Protein AF-A0A3B1BXV6-F1 (afdb_monomer_lite)

Structure (mmCIF, N/CA/C/O backbone):
data_AF-A0A3B1BXV6-F1
#
_entry.id   AF-A0A3B1BXV6-F1
#
loop_
_atom_site.group_PDB
_atom_site.id
_atom_site.type_symbol
_atom_site.label_atom_id
_atom_site.label_alt_id
_atom_site.label_comp_id
_atom_site.label_asym_id
_atom_site.label_entity_id
_atom_site.label_seq_id
_atom_site.pdbx_PDB_ins_code
_atom_site.Cartn_x
_atom_site.Cartn_y
_atom_site.Cartn_z
_atom_site.occupancy
_atom_site.B_iso_or_equiv
_atom_site.auth_seq_id
_atom_site.auth_comp_id
_atom_site.auth_asym_id
_atom_site.auth_atom_id
_atom_site.pdbx_PDB_model_num
ATOM 1 N N . MET A 1 1 ? 4.255 10.555 2.354 1.00 90.31 1 MET A N 1
ATOM 2 C CA . MET A 1 1 ? 3.946 9.495 1.375 1.00 90.31 1 MET A CA 1
ATOM 3 C C . MET A 1 1 ? 4.893 9.680 0.209 1.00 90.31 1 MET A C 1
ATOM 5 O O . MET A 1 1 ? 5.126 10.824 -0.158 1.00 90.31 1 MET A O 1
ATOM 9 N N . GLN A 1 2 ? 5.431 8.588 -0.318 1.00 96.00 2 GLN A N 1
ATOM 10 C CA . GLN A 1 2 ? 6.215 8.529 -1.550 1.00 96.00 2 GLN A CA 1
ATOM 11 C C . GLN A 1 2 ? 5.482 7.586 -2.498 1.00 96.00 2 GLN A C 1
ATOM 13 O O . GLN A 1 2 ? 5.098 6.491 -2.082 1.00 96.00 2 GLN A O 1
ATOM 18 N N . PHE A 1 3 ? 5.237 8.036 -3.724 1.00 97.12 3 PHE A N 1
ATOM 19 C CA . PHE A 1 3 ? 4.540 7.251 -4.731 1.00 97.12 3 PHE A CA 1
ATOM 20 C C . PHE A 1 3 ? 5.011 7.651 -6.121 1.00 97.12 3 PHE A C 1
ATOM 22 O O . PHE A 1 3 ? 4.583 8.667 -6.661 1.00 97.12 3 PHE A O 1
ATOM 29 N N . GLU A 1 4 ? 5.965 6.897 -6.647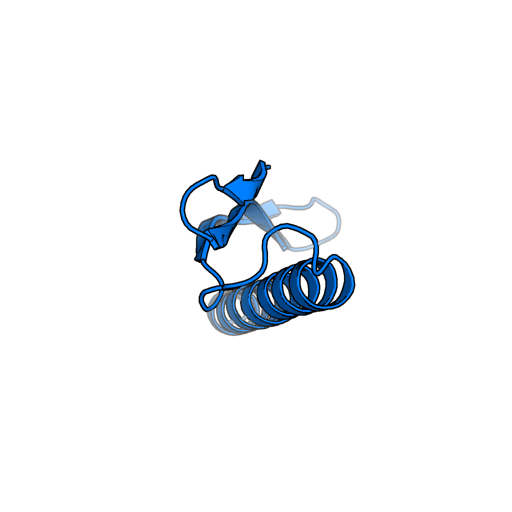 1.00 96.25 4 GLU A N 1
ATOM 30 C CA . GLU A 1 4 ? 6.723 7.301 -7.826 1.00 96.25 4 GLU A CA 1
ATOM 31 C C . GLU A 1 4 ? 7.328 6.098 -8.541 1.00 96.25 4 GLU A C 1
ATOM 33 O O . GLU A 1 4 ? 7.485 5.020 -7.961 1.00 96.25 4 GLU A O 1
ATOM 38 N N . ARG A 1 5 ? 7.693 6.300 -9.806 1.00 93.69 5 ARG A N 1
ATOM 39 C CA . ARG A 1 5 ? 8.537 5.369 -10.548 1.00 93.69 5 ARG A CA 1
ATOM 40 C C . ARG A 1 5 ? 10.001 5.636 -10.205 1.00 93.69 5 ARG A C 1
ATOM 42 O O . ARG A 1 5 ? 10.482 6.751 -10.389 1.00 93.69 5 ARG A O 1
ATOM 49 N N . GLY A 1 6 ? 10.691 4.612 -9.719 1.00 92.00 6 GLY A N 1
ATOM 50 C CA . GLY A 1 6 ? 12.129 4.635 -9.503 1.00 92.00 6 GLY A CA 1
ATOM 51 C C . GLY A 1 6 ? 12.914 4.471 -10.811 1.00 92.00 6 GLY A C 1
ATOM 52 O O . GLY A 1 6 ? 12.364 4.043 -11.829 1.00 92.00 6 GLY A O 1
ATOM 53 N N . PRO A 1 7 ? 14.221 4.779 -10.799 1.00 90.19 7 PRO A N 1
ATOM 54 C CA . PRO A 1 7 ? 15.092 4.623 -11.965 1.00 90.19 7 PRO A CA 1
ATOM 55 C C . PRO A 1 7 ? 15.371 3.154 -12.325 1.00 90.19 7 PRO A C 1
ATOM 57 O O . PRO A 1 7 ? 15.976 2.883 -13.354 1.00 90.19 7 PRO A O 1
ATOM 60 N N . ASP A 1 8 ? 14.955 2.209 -11.483 1.00 93.19 8 ASP A N 1
ATOM 61 C CA . ASP A 1 8 ? 15.193 0.774 -11.616 1.00 93.19 8 ASP A CA 1
ATOM 62 C C . ASP A 1 8 ? 14.005 0.019 -12.231 1.00 93.19 8 ASP A C 1
ATOM 64 O O . ASP A 1 8 ? 13.891 -1.184 -12.039 1.00 93.19 8 ASP A O 1
ATOM 68 N N . GLU A 1 9 ? 13.137 0.720 -12.967 1.00 94.31 9 GLU A N 1
ATOM 69 C CA . GLU A 1 9 ? 11.969 0.175 -13.680 1.00 94.31 9 GLU A CA 1
ATOM 70 C C . GLU A 1 9 ? 10.774 -0.215 -12.799 1.00 94.31 9 GLU A C 1
ATOM 72 O O . GLU A 1 9 ? 9.802 -0.767 -13.302 1.00 94.31 9 GLU A O 1
ATOM 77 N N . TYR A 1 10 ? 10.768 0.116 -11.508 1.00 96.56 10 TYR A N 1
ATOM 78 C CA . TYR A 1 10 ? 9.646 -0.204 -10.619 1.00 96.56 10 TYR A CA 1
ATOM 79 C C . TYR A 1 10 ? 8.918 1.038 -10.122 1.00 96.56 10 TYR A C 1
ATOM 81 O O . TYR A 1 10 ? 9.494 2.116 -9.999 1.00 96.56 10 TYR A O 1
ATOM 89 N N . VAL A 1 11 ? 7.646 0.873 -9.771 1.00 97.12 11 VAL A N 1
ATOM 90 C CA . VAL A 1 11 ? 6.893 1.848 -8.984 1.00 97.12 11 VAL A CA 1
ATOM 91 C C . VAL A 1 11 ? 6.995 1.476 -7.511 1.00 97.12 11 VAL A C 1
ATOM 93 O O . VAL A 1 11 ? 6.879 0.307 -7.136 1.00 97.12 11 VAL A O 1
ATOM 96 N N . TYR A 1 12 ? 7.182 2.488 -6.673 1.00 98.19 12 TYR A N 1
ATOM 97 C CA . TYR A 1 12 ? 7.267 2.370 -5.226 1.00 98.19 12 TYR A CA 1
ATOM 98 C C . TYR A 1 12 ? 6.126 3.113 -4.558 1.00 98.19 12 TYR A C 1
ATOM 100 O O . TYR A 1 12 ? 5.815 4.237 -4.942 1.00 98.19 12 TYR A O 1
ATOM 108 N N . LEU A 1 13 ? 5.556 2.519 -3.511 1.00 98.50 13 LEU A N 1
ATOM 109 C CA . LEU A 1 13 ? 4.597 3.160 -2.619 1.00 98.50 13 LEU A CA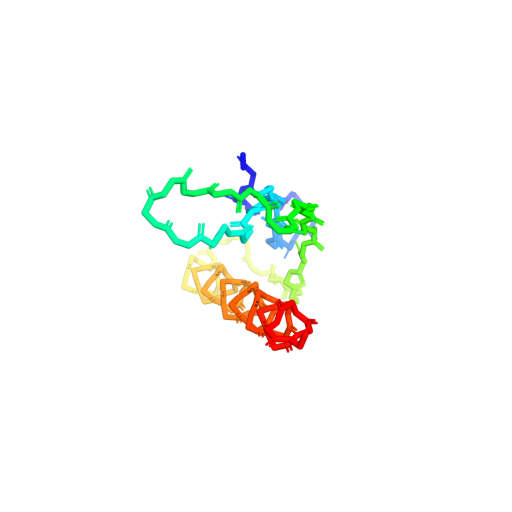 1
ATOM 110 C C . LEU A 1 13 ? 5.069 3.009 -1.172 1.00 98.50 13 LEU A C 1
ATOM 112 O O . LEU A 1 13 ? 5.040 1.915 -0.614 1.00 98.50 13 LEU A O 1
ATOM 116 N N . SER A 1 14 ? 5.473 4.118 -0.554 1.00 98.19 14 SER A N 1
ATOM 117 C CA . SER A 1 14 ? 5.796 4.199 0.872 1.00 98.19 14 SER A CA 1
ATOM 118 C C . SER A 1 14 ? 4.829 5.150 1.566 1.00 98.19 14 SER A C 1
ATOM 120 O O . SER A 1 14 ? 4.772 6.354 1.282 1.00 98.19 14 SER A O 1
ATOM 122 N N . VAL A 1 15 ? 4.018 4.617 2.474 1.00 98.31 15 VAL A N 1
ATOM 123 C CA . VAL A 1 15 ? 2.945 5.375 3.116 1.00 98.31 15 VAL A CA 1
ATOM 124 C C . VAL A 1 15 ? 2.738 4.934 4.556 1.00 98.31 15 VAL A C 1
ATOM 126 O O . VAL A 1 15 ? 2.717 3.746 4.869 1.00 98.31 15 VAL A O 1
ATOM 129 N N . GLN A 1 16 ? 2.556 5.916 5.436 1.00 98.12 16 GLN A N 1
ATOM 130 C CA . GLN A 1 16 ? 2.066 5.692 6.788 1.00 98.12 16 GLN A CA 1
ATOM 131 C C . GLN A 1 16 ? 0.547 5.836 6.795 1.00 98.12 16 GLN A C 1
ATOM 133 O O . GLN A 1 16 ? 0.011 6.822 6.288 1.00 98.12 16 GLN A O 1
ATOM 138 N N . TRP A 1 17 ? -0.140 4.886 7.415 1.00 96.62 17 TRP A N 1
ATOM 139 C CA . TRP A 1 17 ? -1.587 4.910 7.589 1.00 96.62 17 TRP A CA 1
ATOM 140 C C . TRP A 1 17 ? -1.962 4.528 9.020 1.00 96.62 17 TRP A C 1
ATOM 142 O O . TRP A 1 17 ? -1.155 3.998 9.789 1.00 96.62 17 TRP A O 1
ATOM 152 N N . ARG A 1 18 ? -3.197 4.857 9.401 1.00 95.62 18 ARG A N 1
ATOM 153 C CA . ARG A 1 18 ? -3.709 4.642 10.753 1.00 95.62 18 ARG A CA 1
ATOM 154 C C . ARG A 1 18 ? -5.164 4.198 10.725 1.00 95.62 18 ARG A C 1
ATOM 156 O O . ARG A 1 18 ? -5.984 4.840 10.075 1.00 95.62 18 ARG A O 1
ATOM 163 N N . ILE A 1 19 ? -5.479 3.166 11.501 1.00 94.81 19 ILE A N 1
ATOM 164 C CA . ILE A 1 19 ? -6.851 2.768 11.827 1.00 94.81 19 ILE A CA 1
ATOM 165 C C . ILE A 1 19 ? -7.240 3.441 13.142 1.00 94.81 19 ILE A C 1
ATOM 167 O O . ILE A 1 19 ? -6.492 3.400 14.121 1.00 94.81 19 ILE A O 1
ATOM 171 N N . SER A 1 20 ? -8.421 4.052 13.165 1.00 94.50 20 SER A N 1
ATOM 172 C CA . SER A 1 20 ? -8.963 4.770 14.317 1.00 94.50 20 SER A CA 1
ATOM 173 C C . SER A 1 20 ? -10.386 4.300 14.632 1.00 94.50 20 SER A C 1
ATOM 175 O O . SER A 1 20 ? -11.140 3.975 13.717 1.00 94.50 20 SER A O 1
ATOM 177 N N . LYS A 1 21 ? -10.778 4.309 15.912 1.00 92.44 21 LYS A N 1
ATOM 178 C CA . LYS A 1 21 ? -12.118 3.924 16.385 1.00 92.44 21 LYS A CA 1
ATOM 179 C C . LYS A 1 21 ? -12.945 5.132 16.815 1.00 92.44 21 LYS A C 1
ATOM 181 O O . LYS A 1 21 ? -12.468 5.989 17.562 1.00 92.44 21 LYS A O 1
ATOM 186 N N . GLY A 1 22 ? -14.214 5.130 16.410 1.00 87.75 22 GLY A N 1
ATOM 187 C CA . GLY A 1 22 ? -15.232 6.067 16.881 1.00 87.75 22 GLY A CA 1
ATOM 188 C C . GLY A 1 22 ? -15.010 7.522 16.458 1.00 87.75 22 GLY A C 1
ATOM 189 O O . GLY A 1 22 ? -14.052 7.869 15.769 1.00 87.75 22 GLY A O 1
ATOM 190 N N . ILE A 1 23 ? -15.920 8.387 16.908 1.00 80.50 23 ILE A N 1
ATOM 191 C CA . ILE A 1 23 ? -15.945 9.818 16.562 1.00 80.50 23 ILE A CA 1
ATOM 192 C C . ILE A 1 23 ? -14.688 10.538 17.084 1.00 80.50 23 ILE A C 1
ATOM 194 O O . ILE A 1 23 ? -14.147 11.407 16.407 1.00 80.50 23 ILE A O 1
ATOM 198 N N . GLY A 1 24 ? -14.155 10.104 18.232 1.00 82.56 24 GLY A N 1
ATOM 199 C CA . GLY A 1 24 ? -12.906 10.621 18.805 1.00 82.56 24 GLY A CA 1
ATOM 200 C C . GLY A 1 24 ? -11.628 10.193 18.071 1.00 82.56 24 GLY A C 1
ATOM 201 O O . GLY A 1 24 ? -10.543 10.609 18.465 1.00 82.56 24 GLY A O 1
ATOM 202 N N . ARG A 1 25 ? -11.731 9.361 17.020 1.00 87.44 25 ARG A N 1
ATOM 203 C CA . ARG A 1 25 ? -10.605 8.838 16.225 1.00 87.44 25 ARG A CA 1
ATOM 204 C C . ARG A 1 25 ? -9.483 8.210 17.066 1.00 87.44 25 ARG A C 1
ATOM 206 O O . ARG A 1 25 ? -8.306 8.338 16.715 1.00 87.44 25 ARG A O 1
ATOM 213 N N . VAL A 1 26 ? -9.838 7.496 18.138 1.00 92.12 26 VAL A N 1
ATOM 214 C CA . VAL A 1 26 ? -8.863 6.836 19.022 1.00 92.12 26 VAL A CA 1
ATOM 215 C C . VAL A 1 26 ? -8.000 5.886 18.184 1.00 92.12 26 VAL A C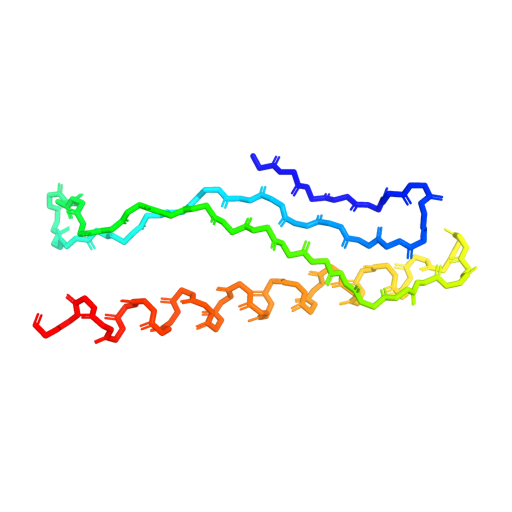 1
ATOM 217 O O . VAL A 1 26 ? -8.566 5.039 17.491 1.00 92.12 26 VAL A O 1
ATOM 220 N N . PRO A 1 27 ? -6.665 6.036 18.171 1.00 92.94 27 PRO A N 1
ATOM 221 C CA . PRO A 1 27 ? -5.790 5.217 17.340 1.00 92.94 27 PRO A CA 1
ATOM 222 C C . PRO A 1 27 ? -5.836 3.754 17.796 1.00 92.94 27 PRO A C 1
ATOM 224 O O . PRO A 1 27 ? -5.580 3.468 18.960 1.00 92.94 27 PRO A O 1
ATOM 227 N N . LEU A 1 28 ? -6.142 2.838 16.877 1.00 93.38 28 LEU A N 1
ATOM 228 C CA . LEU A 1 28 ? -6.065 1.392 17.113 1.00 93.38 28 LEU A CA 1
ATOM 229 C C . LEU A 1 28 ? -4.747 0.811 16.598 1.00 93.38 28 LEU A C 1
ATOM 231 O O . LEU A 1 28 ? -4.139 -0.029 17.250 1.00 93.38 28 LEU A O 1
ATOM 235 N N . ALA A 1 29 ? -4.298 1.271 15.430 1.00 92.88 29 ALA A N 1
ATOM 236 C CA . ALA A 1 29 ? -3.048 0.838 14.822 1.00 92.88 29 ALA A CA 1
ATOM 237 C C . ALA A 1 29 ? -2.486 1.946 13.934 1.00 92.88 29 ALA A C 1
ATOM 239 O O . ALA A 1 29 ? -3.234 2.578 13.189 1.00 92.88 29 ALA A O 1
ATOM 240 N N . THR A 1 30 ? -1.170 2.134 13.977 1.00 95.75 30 THR A N 1
ATOM 241 C CA . THR A 1 30 ? -0.416 2.957 13.024 1.00 95.75 30 THR A CA 1
ATOM 242 C C . THR A 1 30 ? 0.632 2.062 12.390 1.00 95.75 30 THR A C 1
ATOM 244 O O . THR A 1 30 ? 1.372 1.391 13.107 1.00 95.75 30 THR A O 1
ATOM 247 N N . GLN A 1 31 ? 0.689 2.033 11.064 1.00 96.94 31 GLN A N 1
ATOM 248 C CA . GLN A 1 31 ? 1.640 1.208 10.327 1.00 96.94 31 GLN A CA 1
ATOM 249 C C . GLN A 1 31 ? 2.245 1.992 9.169 1.00 96.94 31 GLN A C 1
ATOM 251 O O . GLN A 1 31 ? 1.683 2.983 8.699 1.00 96.94 31 GLN A O 1
ATOM 256 N N . VAL A 1 32 ? 3.408 1.528 8.722 1.00 97.88 32 VAL A N 1
ATOM 257 C CA . VAL A 1 32 ? 4.059 1.983 7.496 1.00 97.88 32 VAL A CA 1
ATOM 258 C C . VAL A 1 32 ? 4.059 0.810 6.530 1.00 97.88 32 VAL A C 1
ATOM 260 O O . VAL A 1 32 ? 4.489 -0.285 6.888 1.00 97.88 32 VAL A O 1
ATOM 263 N N . SER A 1 33 ? 3.574 1.037 5.315 1.00 98.12 33 SER A N 1
ATOM 264 C CA . SER A 1 33 ? 3.640 0.068 4.226 1.00 98.12 33 SER A CA 1
ATOM 265 C C . SER A 1 33 ? 4.634 0.548 3.183 1.00 98.12 33 SER A C 1
ATOM 267 O O . SER A 1 33 ? 4.604 1.714 2.791 1.00 98.12 33 SER A O 1
ATOM 269 N N . GLN A 1 34 ? 5.496 -0.369 2.749 1.00 98.19 34 GLN A N 1
ATOM 270 C CA . GLN A 1 34 ? 6.422 -0.197 1.637 1.00 98.19 34 GLN A CA 1
ATOM 271 C C . GLN A 1 34 ? 6.088 -1.270 0.607 1.00 98.19 34 GLN A C 1
ATOM 273 O O . GLN A 1 34 ? 6.232 -2.460 0.883 1.00 98.19 34 GLN A O 1
ATOM 278 N N . LEU A 1 35 ? 5.578 -0.849 -0.544 1.00 98.31 35 LEU A N 1
ATOM 279 C CA . LEU A 1 35 ? 5.158 -1.723 -1.630 1.00 98.31 35 LEU A CA 1
ATOM 280 C C . LEU A 1 35 ? 5.949 -1.384 -2.892 1.00 98.31 35 LEU A C 1
ATOM 282 O O . LEU A 1 35 ? 6.349 -0.236 -3.102 1.00 98.31 35 LEU A O 1
ATOM 286 N N . LYS A 1 36 ? 6.163 -2.401 -3.723 1.00 98.19 36 LYS A N 1
ATOM 287 C CA . LYS A 1 36 ? 6.918 -2.331 -4.972 1.00 98.19 36 LYS A CA 1
ATOM 288 C C . LYS A 1 36 ? 6.129 -3.066 -6.049 1.00 98.19 36 LYS A C 1
ATOM 290 O O . LYS A 1 36 ? 5.615 -4.152 -5.783 1.00 98.19 36 LYS A O 1
ATOM 295 N N . SER A 1 37 ? 5.987 -2.464 -7.226 1.00 97.19 37 SER A N 1
ATOM 296 C CA . SER A 1 37 ? 5.279 -3.091 -8.345 1.00 97.19 37 SER A CA 1
ATOM 297 C C . SER A 1 37 ? 6.096 -4.234 -8.953 1.00 97.19 37 SER A C 1
ATOM 299 O O . SER A 1 37 ? 7.241 -4.481 -8.574 1.00 97.19 37 SER A O 1
ATOM 301 N N . THR A 1 38 ? 5.537 -4.908 -9.953 1.00 91.81 38 THR A N 1
ATOM 302 C CA . THR A 1 38 ? 6.350 -5.639 -10.932 1.00 91.81 38 THR A CA 1
ATOM 303 C C . THR A 1 38 ? 7.143 -4.656 -11.804 1.00 91.81 38 THR A C 1
ATOM 305 O O . THR A 1 38 ? 6.819 -3.466 -11.851 1.00 91.81 38 THR A O 1
ATOM 308 N N . GLY A 1 39 ? 8.203 -5.133 -12.462 1.00 92.25 39 GLY A N 1
ATOM 309 C CA . GLY A 1 39 ? 9.049 -4.292 -13.316 1.00 92.25 39 GLY A CA 1
ATOM 310 C C . GLY A 1 39 ? 8.315 -3.808 -14.569 1.00 92.25 39 GLY A C 1
ATOM 311 O O . GLY A 1 39 ? 7.507 -4.541 -15.137 1.00 92.25 39 GLY A O 1
ATOM 312 N N . ILE A 1 40 ? 8.612 -2.578 -14.984 1.00 91.31 40 ILE A N 1
ATOM 313 C CA . ILE A 1 40 ? 8.055 -1.877 -16.145 1.00 91.31 40 ILE A CA 1
ATOM 314 C C . ILE A 1 40 ? 9.211 -1.539 -17.085 1.00 91.31 40 ILE A C 1
ATOM 316 O O . ILE A 1 40 ? 9.889 -0.517 -16.933 1.00 91.31 40 ILE A O 1
ATOM 320 N N . THR A 1 41 ? 9.420 -2.428 -18.053 1.00 84.56 41 THR A N 1
ATOM 321 C CA . THR A 1 41 ? 10.595 -2.460 -18.937 1.00 84.56 41 THR A CA 1
ATOM 322 C C . THR A 1 41 ? 10.722 -1.224 -19.826 1.00 84.56 41 THR A C 1
ATOM 324 O O . THR A 1 41 ? 11.822 -0.831 -20.201 1.00 84.56 41 THR A O 1
ATOM 327 N N . THR A 1 42 ? 9.607 -0.582 -20.173 1.00 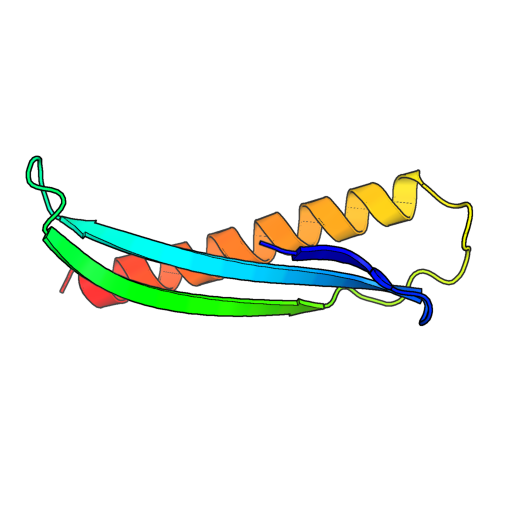83.75 42 THR A N 1
ATOM 328 C CA . THR A 1 42 ? 9.610 0.589 -21.053 1.00 83.75 42 THR A CA 1
ATOM 329 C C . THR A 1 42 ? 9.409 1.856 -20.238 1.00 83.75 42 THR A C 1
ATOM 331 O O . THR A 1 42 ? 8.397 2.027 -19.565 1.00 83.75 42 THR A O 1
ATOM 334 N N . ALA A 1 43 ? 10.392 2.759 -20.296 1.00 76.44 43 ALA A N 1
ATOM 335 C CA . ALA A 1 43 ? 10.385 3.966 -19.477 1.00 76.44 43 ALA A CA 1
ATOM 336 C C . ALA A 1 43 ? 9.283 4.971 -19.819 1.00 76.44 43 ALA A C 1
ATOM 338 O O . ALA A 1 43 ? 8.824 5.676 -18.921 1.00 76.44 43 ALA A O 1
ATOM 339 N N . ASP A 1 44 ? 8.844 4.966 -21.073 1.00 86.69 44 ASP A N 1
ATOM 340 C CA . ASP A 1 44 ? 7.849 5.896 -21.604 1.00 86.69 44 ASP A CA 1
ATOM 341 C C . ASP A 1 44 ? 6.448 5.267 -21.704 1.00 86.69 44 ASP A C 1
ATOM 343 O O . ASP A 1 44 ? 5.524 5.873 -22.244 1.00 86.69 44 ASP A O 1
ATOM 347 N N . ASP A 1 45 ? 6.270 4.051 -21.175 1.00 91.38 45 ASP A N 1
ATOM 348 C CA . ASP A 1 45 ? 4.967 3.389 -21.113 1.00 91.38 45 ASP A CA 1
ATOM 349 C C . ASP A 1 45 ? 4.182 3.884 -19.890 1.00 91.38 45 ASP A C 1
ATOM 351 O O . ASP A 1 45 ? 4.094 3.235 -18.845 1.00 91.38 45 ASP A O 1
ATOM 355 N N . TYR A 1 46 ? 3.650 5.101 -20.005 1.00 92.69 46 TYR A N 1
ATOM 356 C CA . TYR A 1 46 ? 2.887 5.744 -18.936 1.00 92.69 46 TYR A CA 1
ATOM 357 C C . TYR A 1 46 ? 1.626 4.972 -18.548 1.00 92.69 46 TYR A C 1
ATOM 359 O O . TYR A 1 46 ? 1.257 4.985 -17.372 1.00 92.69 46 TYR A O 1
ATOM 367 N N . ASP A 1 47 ? 1.002 4.268 -19.490 1.00 95.12 47 ASP A N 1
ATOM 368 C CA . ASP A 1 47 ? -0.171 3.444 -19.211 1.00 95.12 47 ASP A CA 1
ATOM 369 C C . ASP A 1 47 ? 0.205 2.283 -18.281 1.00 95.12 47 ASP A C 1
ATOM 371 O O . ASP A 1 47 ? -0.451 2.077 -17.254 1.00 95.12 47 ASP A O 1
ATOM 375 N N . ALA A 1 48 ? 1.317 1.589 -18.555 1.00 94.69 48 ALA A N 1
ATOM 376 C CA . ALA A 1 48 ? 1.838 0.554 -17.663 1.00 94.69 48 ALA A CA 1
ATOM 377 C C . ALA A 1 48 ? 2.245 1.111 -16.287 1.00 94.69 48 ALA A C 1
ATOM 379 O O . ALA A 1 48 ? 2.014 0.464 -15.261 1.00 94.69 48 ALA A O 1
ATOM 380 N N . ILE A 1 49 ? 2.803 2.326 -16.233 1.00 95.81 49 ILE A N 1
ATOM 381 C CA . ILE A 1 49 ? 3.158 3.000 -14.972 1.00 95.81 49 ILE A CA 1
ATOM 382 C C . ILE A 1 49 ? 1.914 3.282 -14.130 1.00 95.81 49 ILE A C 1
ATOM 384 O O . ILE A 1 49 ? 1.892 2.959 -12.940 1.00 95.81 49 ILE A O 1
ATOM 388 N N . VAL A 1 50 ? 0.868 3.851 -14.731 1.00 96.00 50 VAL A N 1
ATOM 389 C CA . VAL A 1 50 ? -0.391 4.156 -14.038 1.00 96.00 50 VAL A CA 1
ATOM 390 C C . VAL A 1 50 ? -1.112 2.875 -13.608 1.00 96.00 50 VAL A C 1
ATOM 392 O O . VAL A 1 50 ? -1.673 2.829 -12.508 1.00 96.00 50 VAL A O 1
ATOM 395 N N . ALA A 1 51 ? -1.062 1.819 -14.423 1.00 96.56 51 ALA A N 1
ATOM 396 C CA . ALA A 1 51 ? -1.592 0.508 -14.057 1.00 96.56 51 ALA A CA 1
ATOM 397 C C . ALA A 1 51 ? -0.876 -0.053 -12.816 1.00 96.56 51 ALA A C 1
ATOM 399 O O . ALA A 1 51 ? -1.526 -0.346 -11.814 1.00 96.56 51 ALA A O 1
ATOM 400 N N . ALA A 1 52 ? 0.460 -0.080 -12.819 1.00 96.88 52 ALA A N 1
ATOM 401 C CA . ALA A 1 52 ? 1.255 -0.533 -11.678 1.00 96.88 52 ALA A CA 1
ATOM 402 C C . ALA A 1 52 ? 1.002 0.302 -10.412 1.00 96.88 52 ALA A C 1
ATOM 404 O O . ALA A 1 52 ? 0.882 -0.234 -9.312 1.00 96.88 52 ALA A O 1
ATOM 405 N N . MET A 1 53 ? 0.884 1.623 -10.561 1.00 97.44 53 MET A N 1
ATOM 406 C CA . MET A 1 53 ? 0.486 2.531 -9.486 1.00 97.44 53 MET A CA 1
ATOM 407 C C . MET A 1 53 ? -0.881 2.145 -8.894 1.00 97.44 53 MET A C 1
ATOM 409 O O . MET A 1 53 ? -1.030 2.030 -7.673 1.00 97.44 53 MET A O 1
ATOM 413 N N . SER A 1 54 ? -1.871 1.901 -9.748 1.00 98.12 54 SER A N 1
ATOM 414 C CA . SER A 1 54 ? -3.219 1.500 -9.331 1.00 98.12 54 SER A CA 1
ATOM 415 C C . SER A 1 54 ? -3.215 0.150 -8.607 1.00 98.12 54 SER A C 1
ATOM 417 O O . SER A 1 54 ? -3.852 0.010 -7.559 1.00 98.12 54 SER A O 1
ATOM 419 N N . ASP A 1 55 ? -2.424 -0.808 -9.089 1.00 98.25 55 ASP A N 1
ATOM 420 C CA . ASP A 1 55 ? -2.250 -2.111 -8.446 1.00 98.25 55 ASP A CA 1
ATOM 421 C C . ASP A 1 55 ? -1.650 -1.984 -7.041 1.00 98.25 55 ASP A C 1
ATOM 423 O O . ASP A 1 55 ? -2.107 -2.655 -6.112 1.00 98.25 55 ASP A O 1
ATOM 427 N N . LEU A 1 56 ? -0.677 -1.086 -6.836 1.00 98.50 56 LEU A N 1
ATOM 428 C CA . LEU A 1 56 ? -0.115 -0.830 -5.505 1.00 98.50 56 LEU A CA 1
ATOM 429 C C . LEU A 1 56 ? -1.148 -0.260 -4.527 1.00 98.50 56 LEU A C 1
ATOM 431 O O . LEU A 1 56 ? -1.147 -0.636 -3.352 1.00 98.50 56 LEU A O 1
ATOM 435 N N . PHE A 1 57 ? -2.067 0.591 -4.987 1.00 98.31 57 PHE A N 1
ATOM 436 C CA . PHE A 1 57 ? -3.199 1.023 -4.162 1.00 98.31 57 PHE A CA 1
ATOM 437 C C . PHE A 1 57 ? -4.169 -0.117 -3.855 1.00 98.31 57 PHE A C 1
ATOM 439 O O . PHE A 1 57 ? -4.671 -0.205 -2.729 1.00 98.31 57 PHE A O 1
ATOM 446 N N . GLY A 1 58 ? -4.413 -1.006 -4.819 1.00 98.31 58 GLY A N 1
ATOM 447 C CA . GLY A 1 58 ? -5.178 -2.233 -4.603 1.00 98.31 58 GLY A CA 1
ATOM 448 C C . GLY A 1 58 ? -4.556 -3.100 -3.505 1.00 98.31 58 GLY A C 1
ATOM 449 O O . GLY A 1 58 ? -5.237 -3.483 -2.550 1.00 98.31 58 GLY A O 1
ATOM 450 N N . GLN A 1 59 ? -3.242 -3.326 -3.573 1.00 98.44 59 GLN A N 1
ATOM 451 C CA . GLN A 1 59 ? -2.488 -4.068 -2.559 1.00 98.44 59 GLN A CA 1
ATOM 452 C C . GLN A 1 59 ? -2.527 -3.379 -1.188 1.00 98.44 59 GLN A C 1
ATOM 454 O O . GLN A 1 59 ? -2.809 -4.029 -0.181 1.00 98.44 59 GLN A O 1
ATOM 459 N N . LEU A 1 60 ? -2.318 -2.058 -1.126 1.00 98.44 60 LEU A N 1
ATOM 460 C CA . LEU A 1 60 ? -2.428 -1.300 0.125 1.00 98.44 60 LEU A CA 1
ATOM 461 C C . LEU A 1 60 ? -3.830 -1.429 0.735 1.00 98.44 60 LEU A C 1
ATOM 463 O O . LEU A 1 60 ? -3.964 -1.616 1.944 1.00 98.44 60 LEU A O 1
ATOM 467 N N . SER A 1 61 ? -4.873 -1.363 -0.093 1.00 98.19 61 SER A N 1
ATOM 468 C CA . SER A 1 61 ? -6.261 -1.506 0.354 1.00 98.19 61 SER A CA 1
ATOM 469 C C . SER A 1 61 ? -6.503 -2.875 0.990 1.00 98.19 61 SER A C 1
ATOM 471 O O . SER A 1 61 ? -7.129 -2.956 2.047 1.00 98.19 61 SER A O 1
ATOM 473 N N . GLN A 1 62 ? -5.951 -3.945 0.408 1.00 98.38 62 GLN A N 1
ATOM 474 C CA . GLN A 1 62 ? -6.003 -5.291 0.988 1.00 98.38 62 GLN A CA 1
ATOM 475 C C . GLN A 1 62 ? -5.243 -5.377 2.321 1.00 98.38 62 GLN A C 1
ATOM 477 O O . GLN A 1 62 ? -5.768 -5.940 3.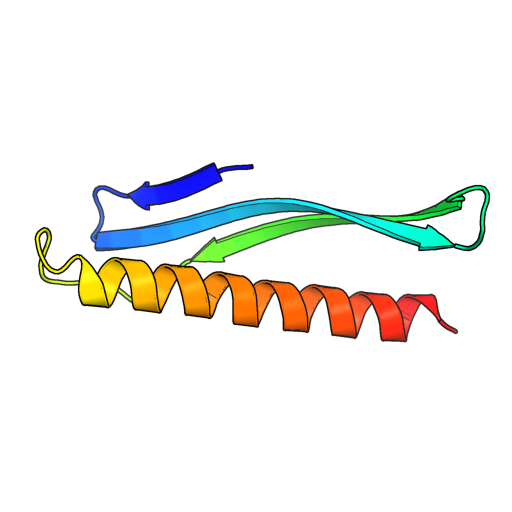282 1.00 98.38 62 GLN A O 1
ATOM 482 N N . VAL A 1 63 ? -4.048 -4.779 2.415 1.00 97.75 63 VAL A N 1
ATOM 483 C CA . VAL A 1 63 ? -3.265 -4.714 3.664 1.00 97.75 63 VAL A CA 1
ATOM 484 C C . VAL A 1 63 ? -4.058 -4.017 4.773 1.00 97.75 63 VAL A C 1
ATOM 486 O O . VAL A 1 63 ? -4.179 -4.544 5.881 1.00 97.75 63 VAL A O 1
ATOM 489 N N . ILE A 1 64 ? -4.650 -2.860 4.471 1.00 97.19 64 ILE A N 1
ATOM 490 C CA . ILE A 1 64 ? -5.462 -2.104 5.430 1.00 97.19 64 ILE A CA 1
ATOM 491 C C . ILE A 1 64 ? -6.713 -2.898 5.818 1.00 97.19 64 ILE A C 1
ATOM 493 O O . ILE A 1 64 ? -7.029 -2.981 7.003 1.00 97.19 64 ILE A O 1
ATOM 497 N N . ALA A 1 65 ? -7.404 -3.529 4.864 1.00 97.19 65 ALA A N 1
ATOM 498 C CA . ALA A 1 65 ? -8.585 -4.346 5.144 1.00 97.19 65 ALA A CA 1
ATOM 499 C C . ALA A 1 65 ? -8.270 -5.504 6.108 1.00 97.19 65 ALA A C 1
ATOM 501 O O . ALA A 1 65 ? -8.992 -5.715 7.083 1.00 97.19 65 ALA A O 1
ATOM 502 N N . GLN A 1 66 ? -7.155 -6.209 5.897 1.00 96.44 66 GLN A N 1
ATOM 503 C CA . GLN A 1 66 ? -6.698 -7.259 6.813 1.00 96.44 66 GLN A CA 1
ATOM 504 C C . GLN A 1 66 ? -6.372 -6.710 8.207 1.00 96.44 66 GLN A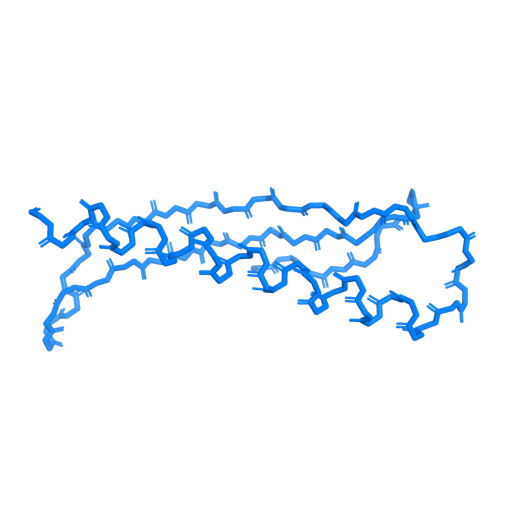 C 1
ATOM 506 O O . GLN A 1 66 ? -6.676 -7.355 9.211 1.00 96.44 66 GLN A O 1
ATOM 511 N N . ALA A 1 67 ? -5.768 -5.523 8.291 1.00 95.31 67 ALA A N 1
ATOM 512 C CA . ALA A 1 67 ? -5.491 -4.880 9.570 1.00 95.31 67 ALA A CA 1
ATOM 513 C C . ALA A 1 67 ? -6.778 -4.459 10.299 1.00 95.31 67 ALA A C 1
ATOM 515 O O . ALA A 1 67 ? -6.881 -4.671 11.504 1.00 95.31 67 ALA A O 1
ATOM 516 N N . ILE A 1 68 ? -7.785 -3.953 9.578 1.00 94.56 68 ILE A N 1
ATOM 517 C CA . ILE A 1 68 ? -9.107 -3.638 10.142 1.00 94.56 68 ILE A CA 1
ATOM 518 C C . ILE A 1 68 ? -9.742 -4.893 10.745 1.00 94.56 68 ILE A C 1
ATOM 520 O O . ILE A 1 68 ? -10.183 -4.847 11.890 1.00 94.56 68 ILE A O 1
ATOM 524 N N . LEU A 1 69 ? -9.739 -6.018 10.021 1.00 94.38 69 LEU A N 1
ATOM 525 C CA . LEU A 1 69 ? -10.297 -7.282 10.518 1.00 94.38 69 LEU A CA 1
ATOM 526 C C . LEU A 1 69 ? -9.594 -7.770 11.794 1.00 94.38 69 LEU A C 1
ATOM 528 O O . LEU A 1 69 ? -10.256 -8.265 12.700 1.00 94.38 69 LEU A O 1
ATOM 532 N N . LYS A 1 70 ? -8.271 -7.586 11.901 1.00 89.69 70 LYS A N 1
ATOM 533 C CA . LYS A 1 70 ? -7.500 -7.931 13.109 1.00 89.69 70 LYS A CA 1
ATOM 534 C C . LYS A 1 70 ? -7.773 -6.996 14.290 1.00 89.69 70 LYS A C 1
ATOM 536 O O . LYS A 1 70 ? -7.686 -7.434 15.428 1.00 89.69 70 LYS A O 1
ATOM 541 N N . SER A 1 71 ? -8.066 -5.720 14.035 1.00 83.50 71 SER A N 1
ATOM 542 C CA . SER A 1 71 ? -8.334 -4.710 15.072 1.00 83.50 71 SER A CA 1
ATOM 543 C C . SER A 1 71 ? -9.810 -4.605 15.482 1.00 83.50 71 SER A C 1
ATOM 545 O O . SER A 1 71 ? -10.134 -3.823 16.375 1.00 83.50 71 SER A O 1
ATOM 547 N N . ALA A 1 72 ? -10.708 -5.331 14.810 1.00 69.94 72 ALA A N 1
ATOM 548 C CA . ALA A 1 72 ? -12.142 -5.369 15.105 1.00 69.94 72 ALA A CA 1
ATOM 549 C C . ALA A 1 72 ? -12.533 -6.427 16.159 1.00 69.94 72 ALA A C 1
ATOM 551 O O . ALA A 1 72 ? -13.703 -6.474 16.541 1.00 69.94 72 ALA A O 1
ATOM 552 N N . ILE A 1 73 ? -11.573 -7.246 16.607 1.00 54.69 73 ILE A N 1
ATOM 553 C CA . ILE A 1 73 ? -11.715 -8.254 17.669 1.00 54.69 73 ILE A CA 1
ATOM 554 C C . ILE A 1 73 ? -11.319 -7.637 19.012 1.00 54.69 73 ILE A C 1
ATOM 556 O O . ILE A 1 73 ? -10.262 -6.967 19.055 1.00 54.69 73 ILE A O 1
#

InterPro domains:
  IPR005586 ABC-type transport auxiliary lipoprotein component [PF03886] (2-65)

Foldseek 3Di:
DDWDQDPQQKTKDWDWDFQADDPVRHTQDIDIDIDIFPGHPDPPPVVVSVVRSVVVVVVVVVVVVVVCVVSVD

Secondary structure (DSSP, 8-state):
-EEEE-TTS-EEEEEEEEEEETTTTEEEEEEEEEEE------TT-HHHHHHHHHHHHHHHHHHHHHHHHHH--

Radius of gyration: 14.97 Å; chains: 1; bounding box: 31×19×41 Å

Sequence (73 aa):
MQFERGPDEYVYLSVQWRISKGIGRVPLATQVSQLKSTGITTADDYDAIVAAMSDLFGQLSQVIAQAILKSAI

Organism: NCBI:txid652676

pLDDT: mean 93.3, std 7.14, range [54.69, 98.5]